Protein AF-A0A7J9Q6Y1-F1 (afdb_monomer)

Foldseek 3Di:
DDDDDDDDDPVVVVVVVVCPVDPPVVVVVVVVVVVVVVVVVVVVVCVVCVPPPDDPVNVVVVVVVVVVVVVVVVVVVVD

Radius of gyration: 23.07 Å; Cα contacts (8 Å, |Δi|>4): 2; chains: 1; bounding box: 45×42×48 Å

Structure (mmCIF, N/CA/C/O backbone):
data_AF-A0A7J9Q6Y1-F1
#
_entry.id   AF-A0A7J9Q6Y1-F1
#
loop_
_atom_site.group_PDB
_atom_site.id
_atom_site.type_symbol
_atom_site.label_atom_id
_atom_site.label_alt_id
_atom_site.label_comp_id
_atom_site.label_asym_id
_atom_site.label_entity_id
_atom_site.label_seq_id
_atom_site.pdbx_PDB_ins_code
_atom_site.Cartn_x
_atom_site.Cartn_y
_atom_site.Cartn_z
_atom_site.occupancy
_atom_site.B_iso_or_equiv
_atom_site.auth_seq_id
_atom_site.auth_comp_id
_atom_site.auth_asym_id
_atom_site.auth_atom_id
_atom_site.pdbx_PDB_model_num
ATOM 1 N N . MET A 1 1 ? 2.601 5.629 23.911 1.00 71.12 1 MET A N 1
ATOM 2 C CA . MET A 1 1 ? 2.552 5.429 22.445 1.00 71.12 1 MET A CA 1
ATOM 3 C C . MET A 1 1 ? 1.852 6.621 21.813 1.00 71.12 1 MET A C 1
ATOM 5 O O . MET A 1 1 ? 0.899 7.100 22.421 1.00 71.12 1 MET A O 1
ATOM 9 N N . PRO A 1 2 ? 2.310 7.116 20.654 1.00 88.12 2 PRO A N 1
ATOM 10 C CA . PRO A 1 2 ? 1.565 8.114 19.891 1.00 88.12 2 PRO A CA 1
ATOM 11 C C . PRO A 1 2 ? 0.192 7.557 19.491 1.00 88.12 2 PRO A C 1
ATOM 13 O O . PRO A 1 2 ? 0.059 6.357 19.247 1.00 88.12 2 PRO A O 1
ATOM 16 N N . ASN A 1 3 ? -0.824 8.418 19.458 1.00 93.00 3 ASN A N 1
ATOM 17 C CA . ASN A 1 3 ? -2.186 8.062 19.067 1.00 93.00 3 ASN A CA 1
ATOM 18 C C . ASN A 1 3 ? -2.638 8.900 17.865 1.00 93.00 3 ASN A C 1
ATOM 20 O O . ASN A 1 3 ? -2.090 9.970 17.602 1.00 93.00 3 ASN A O 1
ATOM 24 N N . ILE A 1 4 ? -3.618 8.374 17.131 1.00 93.25 4 ILE A N 1
ATOM 25 C CA . ILE A 1 4 ? -4.326 9.097 16.077 1.00 93.25 4 ILE A CA 1
ATOM 26 C C . ILE A 1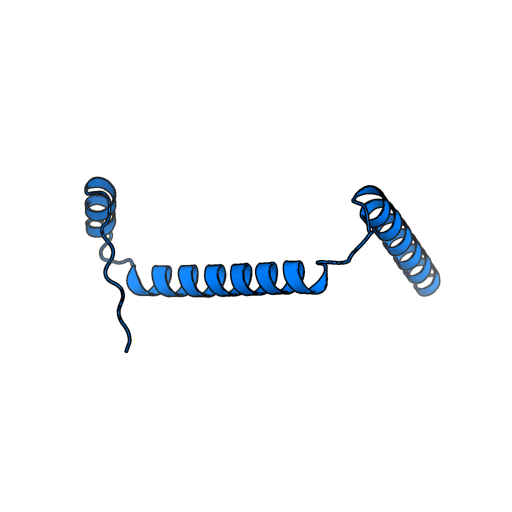 4 ? -5.825 9.005 16.363 1.00 93.25 4 ILE A C 1
ATOM 28 O O . ILE A 1 4 ? -6.319 7.937 16.727 1.00 93.25 4 ILE A O 1
ATOM 32 N N . THR A 1 5 ? -6.541 10.111 16.178 1.00 94.50 5 THR A N 1
ATOM 33 C CA . THR A 1 5 ? -8.006 10.164 16.267 1.00 94.50 5 THR A CA 1
ATOM 34 C C . THR A 1 5 ? -8.548 10.487 14.884 1.00 94.50 5 THR A C 1
ATOM 36 O O . THR A 1 5 ? -8.113 11.455 14.262 1.00 94.50 5 THR A O 1
ATOM 39 N N . LEU A 1 6 ? -9.476 9.667 14.392 1.00 92.75 6 LEU A N 1
ATOM 40 C CA . LEU A 1 6 ? -10.036 9.789 13.049 1.00 92.75 6 LEU A CA 1
ATOM 41 C C . LEU A 1 6 ? -11.549 9.971 13.124 1.00 92.75 6 LEU A C 1
ATOM 43 O O . LEU A 1 6 ? -12.244 9.204 13.791 1.00 92.75 6 LEU A O 1
ATOM 47 N N . SER A 1 7 ? -12.053 10.957 12.390 1.00 96.00 7 SER A N 1
ATOM 48 C CA . SER A 1 7 ? -13.483 11.085 12.123 1.00 96.00 7 SER A CA 1
ATOM 49 C C . SER A 1 7 ? -13.868 10.120 11.008 1.00 96.00 7 SER A C 1
ATOM 51 O O . SER A 1 7 ? -13.270 10.143 9.933 1.00 96.00 7 SER A O 1
ATOM 53 N N . LEU A 1 8 ? -14.872 9.282 11.261 1.00 95.88 8 LEU A N 1
ATOM 54 C CA . LEU A 1 8 ? -15.390 8.317 10.293 1.00 95.88 8 LEU A CA 1
ATOM 55 C C . LEU A 1 8 ? -16.822 8.685 9.886 1.00 95.88 8 LEU A C 1
ATOM 57 O O . LEU A 1 8 ? -17.572 9.208 10.718 1.00 95.88 8 LEU A O 1
ATOM 61 N N . PRO A 1 9 ? -17.238 8.375 8.646 1.00 98.06 9 PRO A N 1
ATOM 62 C CA . PRO A 1 9 ? -18.645 8.385 8.271 1.00 98.06 9 PRO A CA 1
ATOM 63 C C . PRO A 1 9 ? -19.486 7.538 9.238 1.00 98.06 9 PRO A C 1
ATOM 65 O O . PRO A 1 9 ? -19.054 6.479 9.708 1.00 98.06 9 PRO A O 1
ATOM 68 N N . LYS A 1 10 ? -20.688 8.023 9.567 1.00 97.50 10 LYS A N 1
ATOM 69 C CA . LYS A 1 10 ? -21.545 7.418 10.600 1.00 97.50 10 LYS A CA 1
ATOM 70 C C . LYS A 1 10 ? -21.943 5.981 10.253 1.00 97.50 10 LYS A C 1
ATOM 72 O O . LYS A 1 10 ? -21.967 5.114 11.124 1.00 97.50 10 LYS A O 1
ATOM 77 N N . ASP A 1 11 ? -22.248 5.741 8.987 1.00 98.00 11 ASP A N 1
ATOM 78 C CA . ASP A 1 11 ? -22.577 4.437 8.421 1.00 98.00 11 ASP A CA 1
ATOM 79 C C . ASP A 1 11 ? -21.402 3.456 8.533 1.00 98.00 11 ASP A C 1
ATOM 81 O O . ASP A 1 11 ? -21.589 2.328 8.992 1.00 98.00 11 ASP A O 1
ATOM 85 N N . LEU A 1 12 ? -20.179 3.903 8.223 1.00 97.25 12 LEU A N 1
ATOM 86 C CA . LEU A 1 12 ? -18.977 3.083 8.362 1.00 97.25 12 LEU A CA 1
ATOM 87 C C . LEU A 1 12 ? -18.756 2.669 9.819 1.00 97.25 12 LEU A C 1
ATOM 89 O O . LEU A 1 12 ? -18.603 1.481 10.097 1.00 97.25 12 LEU A O 1
ATOM 93 N N . LYS A 1 13 ? -18.807 3.623 10.760 1.00 96.19 13 LYS A N 1
ATOM 94 C CA . LYS A 1 13 ? -18.650 3.322 12.191 1.00 96.19 13 LYS A CA 1
ATOM 95 C C . LYS A 1 13 ? -19.718 2.342 12.678 1.00 96.19 13 LYS A C 1
ATOM 97 O O . LYS A 1 13 ? -19.392 1.398 13.389 1.00 96.19 13 LYS A O 1
ATOM 102 N N . SER A 1 14 ? -20.969 2.524 12.248 1.00 97.44 14 SER A N 1
ATOM 103 C CA . SER A 1 14 ? -22.065 1.621 12.606 1.00 97.44 14 SER A CA 1
ATOM 104 C C . SER A 1 14 ? -21.846 0.197 12.095 1.00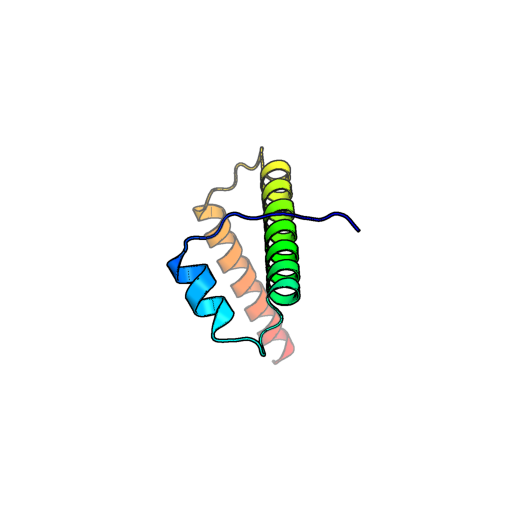 97.44 14 SER A C 1
ATOM 106 O O . SER A 1 14 ? -22.181 -0.752 12.798 1.00 97.44 14 SER A O 1
ATOM 108 N N . ASN A 1 15 ? -21.280 0.025 10.899 1.00 97.81 15 ASN A N 1
ATOM 109 C CA . ASN A 1 15 ? -20.951 -1.301 10.381 1.00 97.81 15 ASN A CA 1
ATOM 110 C C . ASN A 1 15 ? -19.755 -1.926 11.107 1.00 97.81 15 ASN A C 1
ATOM 112 O O . ASN A 1 15 ? -19.793 -3.116 11.402 1.00 97.81 15 ASN A O 1
ATOM 116 N N . MET A 1 16 ? -18.738 -1.135 11.456 1.00 96.88 16 MET A N 1
ATOM 117 C CA . MET A 1 16 ? -17.605 -1.606 12.262 1.00 96.88 16 MET A CA 1
ATOM 118 C C . MET A 1 16 ? -18.046 -2.083 13.653 1.00 96.88 16 MET A C 1
ATOM 120 O O . MET A 1 16 ? -17.550 -3.097 14.132 1.00 96.88 16 MET A O 1
ATOM 124 N N . ASP A 1 17 ? -19.007 -1.394 14.275 1.00 96.38 17 ASP A N 1
ATOM 125 C CA . ASP A 1 17 ? -19.526 -1.737 15.609 1.00 96.38 17 ASP A CA 1
ATOM 126 C C . ASP A 1 17 ? -20.334 -3.037 15.643 1.00 96.38 17 ASP A C 1
ATOM 128 O O . ASP A 1 17 ? -20.464 -3.654 16.698 1.00 96.38 17 ASP A O 1
ATOM 132 N N . LYS A 1 18 ? -20.852 -3.481 14.493 1.00 98.19 18 LYS A N 1
ATOM 133 C CA . LYS A 1 18 ? -21.532 -4.778 14.353 1.00 98.19 18 LYS A CA 1
ATOM 134 C C . LYS A 1 18 ? -20.560 -5.958 14.259 1.00 98.19 18 LYS A C 1
ATOM 136 O O . LYS A 1 18 ? -21.021 -7.092 14.277 1.00 98.19 18 LYS A O 1
ATOM 141 N N . LEU A 1 19 ? -19.257 -5.692 14.147 1.00 97.69 19 LEU A N 1
ATOM 142 C CA . LEU A 1 19 ? -18.190 -6.684 13.989 1.00 97.69 19 LEU A CA 1
ATOM 143 C C . LEU A 1 19 ? -17.184 -6.574 15.156 1.00 97.69 19 LEU A C 1
ATOM 145 O O . LEU A 1 19 ? -16.031 -6.176 14.946 1.00 97.69 19 LEU A O 1
ATOM 149 N N . PRO A 1 20 ? -17.610 -6.840 16.407 1.00 95.00 20 PRO A N 1
ATOM 150 C CA . PRO A 1 20 ? -16.776 -6.666 17.600 1.00 95.00 20 PRO A CA 1
ATOM 151 C C . PRO A 1 20 ? -15.577 -7.624 17.670 1.00 95.00 20 PRO A C 1
ATOM 153 O O . PRO A 1 20 ? -14.622 -7.362 18.397 1.00 95.00 20 PRO A O 1
ATOM 156 N N . GLU A 1 21 ? -15.605 -8.724 16.923 1.00 97.25 21 GLU A N 1
ATOM 157 C CA . GLU A 1 21 ? -14.511 -9.686 16.804 1.00 97.25 21 GLU A CA 1
ATOM 158 C C . GLU A 1 21 ? -13.301 -9.130 16.038 1.00 97.25 21 GLU A C 1
ATOM 160 O O . GLU A 1 21 ? -12.204 -9.687 16.115 1.00 97.25 21 GLU A O 1
ATOM 165 N N . VAL A 1 22 ? -13.476 -8.027 15.304 1.00 97.25 22 VAL A N 1
ATOM 166 C CA . VAL A 1 22 ? -12.431 -7.445 14.462 1.00 97.25 22 VAL A CA 1
ATOM 167 C C . VAL A 1 22 ? -11.586 -6.445 15.251 1.00 97.25 22 VAL A C 1
ATOM 169 O O . VAL A 1 22 ? -12.065 -5.422 15.742 1.00 97.25 22 VAL A O 1
ATOM 172 N N . ASN A 1 23 ? -10.270 -6.676 15.292 1.00 96.62 23 ASN A N 1
ATOM 173 C CA . ASN A 1 23 ? -9.320 -5.717 15.855 1.00 96.62 23 ASN A CA 1
ATOM 174 C C . ASN A 1 23 ? -8.990 -4.604 14.847 1.00 96.62 23 ASN A C 1
ATOM 176 O O . ASN A 1 23 ? -7.933 -4.589 14.212 1.00 96.62 23 ASN A O 1
ATOM 180 N N . TRP A 1 24 ? -9.898 -3.636 14.727 1.00 95.44 24 TRP A N 1
ATOM 181 C CA . TRP A 1 24 ? -9.765 -2.503 13.806 1.00 95.44 24 TRP A CA 1
ATOM 182 C C . TRP A 1 24 ? -8.481 -1.697 14.006 1.00 95.44 24 TRP A C 1
ATOM 184 O O . TRP A 1 24 ? -7.920 -1.178 13.040 1.00 95.44 24 TRP A O 1
ATOM 194 N N . SER A 1 25 ? -7.989 -1.609 15.244 1.00 93.75 25 SER A N 1
ATOM 195 C CA . SER A 1 25 ? -6.745 -0.898 15.543 1.00 93.75 25 SER A CA 1
ATOM 196 C C . SER A 1 25 ? -5.533 -1.576 14.905 1.00 93.75 25 SER A C 1
ATOM 198 O O . SER A 1 25 ? -4.651 -0.880 14.408 1.00 93.75 25 SER A O 1
ATOM 200 N N . GLU A 1 26 ? -5.483 -2.910 14.903 1.00 95.94 26 GLU A N 1
ATOM 201 C CA . GLU A 1 26 ? -4.374 -3.656 14.299 1.00 95.94 26 GLU A CA 1
ATOM 202 C C . GLU A 1 26 ? -4.393 -3.553 12.778 1.00 95.94 26 GLU A C 1
ATOM 204 O O . GLU A 1 26 ? -3.413 -3.110 12.186 1.00 95.94 26 GLU A O 1
ATOM 209 N N . ILE A 1 27 ? -5.550 -3.806 12.163 1.00 96.12 27 ILE A N 1
ATOM 210 C CA . ILE A 1 27 ? -5.731 -3.684 10.709 1.00 96.12 27 ILE A CA 1
ATOM 211 C C . ILE A 1 27 ? -5.346 -2.278 10.234 1.00 96.12 27 ILE A C 1
ATOM 213 O O . ILE A 1 27 ? -4.668 -2.105 9.222 1.00 96.12 27 ILE A O 1
ATOM 217 N N . THR A 1 28 ? -5.742 -1.250 10.992 1.00 95.75 28 THR A N 1
ATOM 218 C CA . THR A 1 28 ? -5.395 0.138 10.667 1.00 95.75 28 THR A CA 1
ATOM 219 C C . THR A 1 28 ? -3.889 0.380 10.773 1.00 95.75 28 THR A C 1
ATOM 221 O O . THR A 1 28 ? -3.320 1.049 9.910 1.00 95.75 28 THR A O 1
ATOM 224 N N . ARG A 1 29 ? -3.213 -0.165 11.795 1.00 95.81 29 ARG A N 1
ATOM 225 C CA . ARG A 1 29 ? -1.753 -0.048 11.940 1.00 95.81 29 ARG A CA 1
ATOM 226 C C . ARG A 1 29 ? -1.010 -0.722 10.792 1.00 95.81 29 ARG A C 1
ATOM 228 O O . ARG A 1 29 ? -0.102 -0.104 10.234 1.00 95.81 29 ARG A O 1
ATOM 235 N N . GLU A 1 30 ? -1.398 -1.939 10.425 1.00 97.19 30 GLU A N 1
ATOM 236 C CA . GLU A 1 30 ? -0.801 -2.676 9.307 1.00 97.19 30 GLU A CA 1
ATOM 237 C C . GLU A 1 30 ? -0.974 -1.907 7.997 1.00 97.19 30 GLU A C 1
ATOM 239 O O . GLU A 1 30 ? 0.012 -1.589 7.325 1.00 97.19 30 GLU A O 1
ATOM 244 N N . PHE A 1 31 ? -2.206 -1.482 7.702 1.00 97.38 31 PHE A N 1
ATOM 245 C CA . PHE A 1 31 ? -2.513 -0.689 6.517 1.00 97.38 31 PHE A CA 1
ATOM 246 C C . PHE A 1 31 ? -1.670 0.588 6.448 1.00 97.38 31 PHE A C 1
ATOM 248 O O . PHE A 1 31 ? -1.033 0.863 5.429 1.00 97.38 31 PHE A O 1
ATOM 255 N N . LEU A 1 32 ? -1.630 1.377 7.527 1.00 96.88 32 LEU A N 1
ATOM 256 C CA . LEU A 1 32 ? -0.863 2.6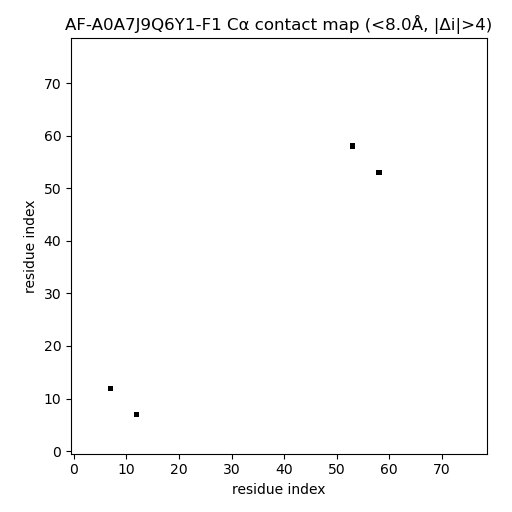23 7.555 1.00 96.88 32 LEU A CA 1
ATOM 257 C C . LEU A 1 32 ? 0.639 2.363 7.392 1.00 96.88 32 LEU A C 1
ATOM 259 O O . LEU A 1 32 ? 1.293 3.073 6.629 1.00 96.88 32 LEU A O 1
ATOM 263 N N . SER A 1 33 ? 1.180 1.336 8.050 1.00 97.25 33 SER A N 1
ATOM 264 C CA . SER A 1 33 ? 2.591 0.945 7.940 1.00 97.25 33 SER A CA 1
ATOM 265 C C . SER A 1 33 ? 2.973 0.626 6.494 1.00 97.25 33 SER A C 1
ATOM 267 O O . SER A 1 33 ? 3.945 1.173 5.965 1.00 97.25 33 SER A O 1
ATOM 269 N N . GLU A 1 34 ? 2.179 -0.197 5.810 1.00 98.06 34 GLU A N 1
ATOM 270 C CA . GLU A 1 34 ? 2.420 -0.558 4.413 1.00 98.06 34 GLU A CA 1
ATOM 271 C C . GLU A 1 34 ? 2.279 0.634 3.467 1.00 98.06 34 GLU A C 1
ATOM 273 O O . GLU A 1 34 ? 3.131 0.853 2.597 1.00 98.06 34 GLU A O 1
ATOM 278 N N . LYS A 1 35 ? 1.231 1.447 3.648 1.00 97.94 35 LYS A N 1
ATOM 279 C CA . LYS A 1 35 ? 1.003 2.636 2.820 1.00 97.94 35 LYS A CA 1
ATOM 280 C C . LYS A 1 35 ? 2.131 3.644 2.975 1.00 97.94 35 LYS A C 1
ATOM 282 O O . LYS A 1 35 ? 2.633 4.134 1.964 1.00 97.94 35 LYS A O 1
ATOM 287 N N . VAL A 1 36 ? 2.578 3.910 4.201 1.00 98.12 36 VAL A N 1
ATOM 288 C CA . VAL A 1 36 ? 3.697 4.823 4.459 1.00 98.12 36 VAL A CA 1
ATOM 289 C C . VAL A 1 36 ? 4.983 4.287 3.839 1.00 98.12 36 VAL A C 1
ATOM 291 O O . VAL A 1 36 ? 5.641 5.030 3.114 1.00 98.12 36 VAL A O 1
ATOM 294 N N . LYS A 1 37 ? 5.318 3.002 4.025 1.00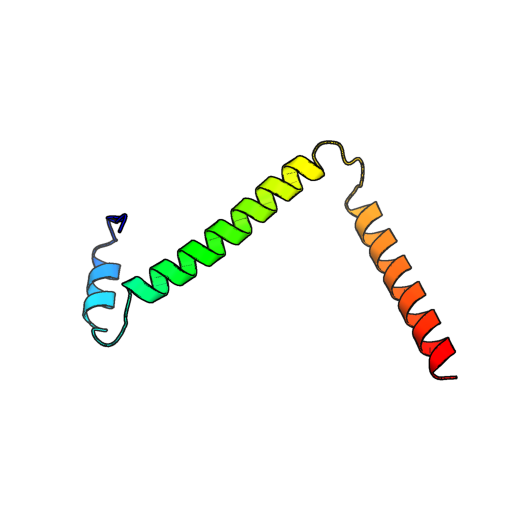 98.06 37 LYS A N 1
ATOM 295 C CA . LYS A 1 37 ? 6.503 2.386 3.396 1.00 98.06 37 LYS A CA 1
ATOM 296 C C . LYS A 1 37 ? 6.493 2.556 1.877 1.00 98.06 37 LYS A C 1
ATOM 298 O O . LYS A 1 37 ? 7.494 2.981 1.301 1.00 98.06 37 LYS A O 1
ATOM 303 N N . ARG A 1 38 ? 5.355 2.281 1.230 1.00 97.94 38 ARG A N 1
ATOM 304 C CA . ARG A 1 38 ? 5.198 2.446 -0.221 1.00 97.94 38 ARG A CA 1
ATOM 305 C C . ARG A 1 38 ? 5.378 3.900 -0.651 1.00 97.94 38 ARG A C 1
ATOM 307 O O . ARG A 1 38 ? 6.104 4.158 -1.603 1.00 97.94 38 ARG A O 1
ATOM 314 N N . LEU A 1 39 ? 4.740 4.844 0.036 1.00 98.25 39 LEU A N 1
ATOM 315 C CA . LEU A 1 39 ? 4.828 6.265 -0.309 1.00 98.25 39 LEU A CA 1
ATOM 316 C C . LEU A 1 39 ? 6.237 6.826 -0.099 1.00 98.25 39 LEU A C 1
ATOM 318 O O . LEU A 1 39 ? 6.708 7.605 -0.920 1.00 98.25 39 LEU A O 1
ATOM 322 N N . VAL A 1 40 ? 6.928 6.412 0.964 1.00 98.06 40 VAL A N 1
ATOM 323 C CA . VAL A 1 40 ? 8.329 6.785 1.205 1.00 98.06 40 VAL A CA 1
ATOM 324 C C . VAL A 1 40 ? 9.231 6.241 0.098 1.00 98.06 40 VAL A C 1
ATOM 326 O O . VAL A 1 40 ? 10.084 6.974 -0.396 1.00 98.06 40 VAL A O 1
ATOM 329 N N . LEU A 1 41 ? 9.023 4.991 -0.331 1.00 97.88 41 LEU A N 1
ATOM 330 C CA . LEU A 1 41 ? 9.760 4.417 -1.455 1.00 97.88 41 LEU A CA 1
ATOM 331 C C . LEU A 1 41 ? 9.513 5.203 -2.746 1.00 97.88 41 LEU A C 1
ATOM 333 O O . LEU A 1 41 ? 10.477 5.569 -3.405 1.00 97.88 41 LEU A O 1
ATOM 337 N N . LEU A 1 42 ? 8.254 5.493 -3.083 1.00 97.00 42 LEU A N 1
ATOM 338 C CA . LEU A 1 42 ? 7.914 6.263 -4.284 1.00 97.00 42 LEU A CA 1
ATOM 339 C C . LEU A 1 42 ? 8.572 7.646 -4.264 1.00 97.00 42 LEU A C 1
ATOM 341 O O . LEU A 1 42 ? 9.300 7.971 -5.190 1.00 97.00 42 LEU A O 1
ATOM 345 N N . LYS A 1 43 ? 8.460 8.386 -3.154 1.00 96.81 43 LYS A N 1
ATOM 346 C CA . LYS A 1 43 ? 9.141 9.683 -2.995 1.00 96.81 43 LYS A CA 1
ATOM 347 C C . LYS A 1 43 ? 10.658 9.583 -3.157 1.00 96.81 43 LYS A C 1
ATOM 349 O O . LYS A 1 43 ? 11.291 10.494 -3.685 1.00 96.81 43 LYS A O 1
ATOM 354 N N . LYS A 1 44 ? 11.262 8.492 -2.677 1.00 97.25 44 LYS A N 1
ATOM 355 C CA . LYS A 1 44 ? 12.694 8.241 -2.856 1.00 97.25 44 LYS A CA 1
ATOM 356 C C . LYS A 1 44 ? 13.027 7.988 -4.327 1.00 97.25 44 LYS A C 1
ATOM 358 O O . LYS A 1 44 ? 14.028 8.515 -4.797 1.00 97.25 44 LYS A O 1
ATOM 363 N N . LEU A 1 45 ? 12.212 7.205 -5.032 1.00 95.69 45 LEU A N 1
ATOM 364 C CA . LEU A 1 45 ? 12.389 6.934 -6.458 1.00 95.69 45 LEU A CA 1
ATOM 365 C C . LEU A 1 45 ? 12.231 8.205 -7.294 1.00 95.69 45 LEU A C 1
ATOM 367 O O . LEU A 1 45 ? 13.094 8.455 -8.126 1.00 95.69 45 LEU A O 1
ATOM 371 N N . ASP A 1 46 ? 11.220 9.030 -7.012 1.00 93.38 46 ASP A N 1
ATOM 372 C CA . ASP A 1 46 ? 11.010 10.315 -7.690 1.00 93.38 46 ASP A CA 1
ATOM 373 C C . ASP A 1 46 ? 12.266 11.185 -7.597 1.00 93.38 46 ASP A C 1
ATOM 375 O O . ASP A 1 46 ? 12.758 11.680 -8.604 1.00 93.38 46 ASP A O 1
ATOM 379 N N . LYS A 1 47 ? 12.854 11.287 -6.398 1.00 95.50 47 LYS A N 1
ATOM 380 C CA . LYS A 1 47 ? 14.102 12.028 -6.187 1.00 95.50 47 LYS A CA 1
ATOM 381 C C . LYS A 1 47 ? 15.314 11.378 -6.858 1.00 95.50 47 LYS A C 1
ATOM 383 O O . LYS A 1 47 ? 16.162 12.067 -7.407 1.00 95.50 47 LYS A O 1
ATOM 388 N N . MET A 1 48 ? 15.434 10.053 -6.809 1.00 95.38 48 MET A N 1
ATOM 389 C CA . MET A 1 48 ? 16.550 9.342 -7.450 1.00 95.38 48 MET A CA 1
ATOM 390 C C . MET A 1 48 ? 16.525 9.459 -8.977 1.00 95.38 48 MET A C 1
ATOM 392 O O . MET A 1 48 ? 17.576 9.389 -9.608 1.00 95.38 48 MET A O 1
ATOM 396 N N . LEU A 1 49 ? 15.336 9.599 -9.559 1.00 93.25 49 LEU A N 1
ATOM 397 C CA . LEU A 1 49 ? 15.109 9.618 -11.000 1.00 93.25 49 LEU A CA 1
ATOM 398 C C . LEU A 1 49 ? 14.775 11.020 -11.523 1.00 93.25 49 LEU A C 1
ATOM 400 O O . LEU A 1 49 ? 14.420 11.149 -12.690 1.00 93.25 49 LEU A O 1
ATOM 404 N N . GLU A 1 50 ? 14.918 12.064 -10.701 1.00 93.88 50 GLU A N 1
ATOM 405 C CA . GLU A 1 50 ? 14.492 13.433 -11.031 1.00 93.88 50 GLU A CA 1
ATOM 406 C C . GLU A 1 50 ? 15.185 14.009 -12.278 1.00 93.88 50 GLU A C 1
ATOM 408 O O . GLU A 1 50 ? 14.605 14.833 -12.976 1.00 93.88 50 GLU A O 1
ATOM 413 N N . ASN A 1 51 ? 16.389 13.521 -12.598 1.00 95.50 51 ASN A N 1
ATOM 414 C CA . ASN A 1 51 ? 17.163 13.899 -13.787 1.00 95.50 51 ASN A CA 1
ATOM 415 C C . ASN A 1 51 ? 17.241 12.771 -14.834 1.00 95.50 51 ASN A C 1
ATOM 417 O O . ASN A 1 51 ? 18.132 12.765 -15.680 1.00 95.50 51 ASN A O 1
ATOM 421 N N . SER A 1 52 ? 16.382 11.753 -14.739 1.00 93.12 52 SER A N 1
ATOM 422 C CA . SER A 1 52 ? 16.377 10.653 -15.702 1.00 93.12 52 SER A CA 1
ATOM 423 C C . SER A 1 52 ? 15.787 11.107 -17.037 1.00 93.12 52 SER A C 1
ATOM 425 O O . SER A 1 52 ? 14.678 11.626 -17.088 1.00 93.12 52 SER A O 1
ATOM 427 N N . GLU A 1 53 ? 16.506 10.850 -18.127 1.00 94.75 53 GLU A N 1
ATOM 428 C CA . GLU A 1 53 ? 16.037 11.104 -19.499 1.00 94.75 53 GLU A CA 1
ATOM 429 C C . GLU A 1 53 ? 15.358 9.876 -20.132 1.00 94.75 53 GLU A C 1
ATOM 431 O O . GLU A 1 53 ? 14.974 9.899 -21.301 1.00 94.75 53 GLU A O 1
ATOM 436 N N . LEU A 1 54 ? 15.224 8.775 -19.382 1.00 92.56 54 LEU A N 1
ATOM 437 C CA . LEU A 1 54 ? 14.648 7.539 -19.903 1.00 92.56 54 LEU A CA 1
ATOM 438 C C . LEU A 1 54 ? 13.161 7.719 -20.191 1.00 92.56 54 LEU A C 1
ATOM 440 O O . LEU A 1 54 ? 12.359 8.003 -19.300 1.00 92.56 54 LEU A O 1
ATOM 444 N N . THR A 1 5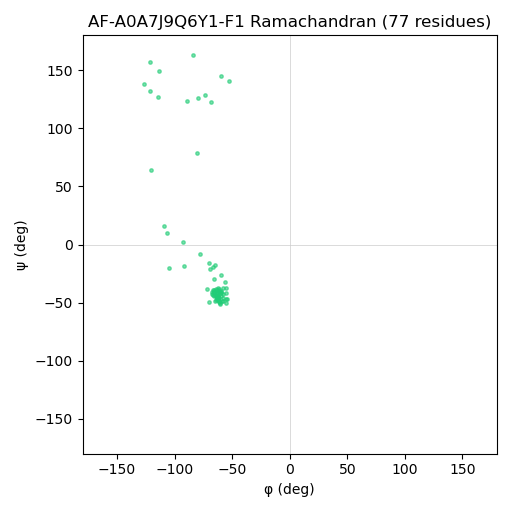5 ? 12.779 7.469 -21.439 1.00 92.94 55 THR A N 1
ATOM 445 C CA . THR A 1 55 ? 11.372 7.450 -21.822 1.00 92.94 55 THR A CA 1
ATOM 446 C C . THR A 1 55 ? 10.744 6.093 -21.520 1.00 92.94 55 THR A C 1
ATOM 448 O O . THR A 1 55 ? 11.418 5.068 -21.393 1.00 92.94 55 THR A O 1
ATOM 451 N N . GLU 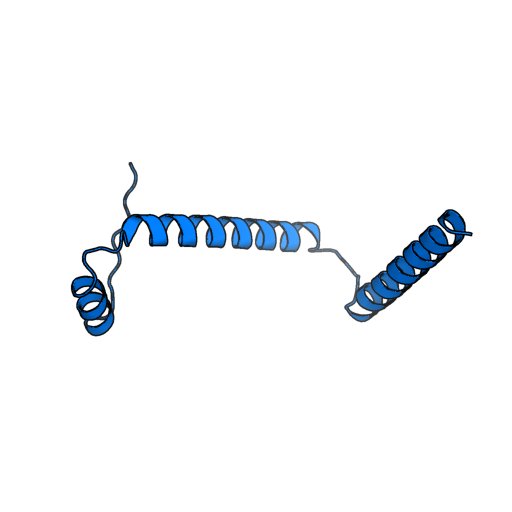A 1 56 ? 9.414 6.043 -21.486 1.00 91.94 56 GLU A N 1
ATOM 452 C CA . GLU A 1 56 ? 8.685 4.777 -21.372 1.00 91.94 56 GLU A CA 1
ATOM 453 C C . GLU A 1 56 ? 9.078 3.782 -22.481 1.00 91.94 56 GLU A C 1
ATOM 455 O O . GLU A 1 56 ? 9.235 2.584 -22.231 1.00 91.94 56 GLU A O 1
ATOM 460 N N . LYS A 1 57 ? 9.310 4.280 -23.703 1.00 95.94 57 LYS A N 1
ATOM 461 C CA . LYS A 1 57 ? 9.742 3.454 -24.838 1.00 95.94 57 LYS A CA 1
ATOM 462 C C . LYS A 1 57 ? 11.112 2.828 -24.586 1.00 95.94 57 LYS A C 1
ATOM 464 O O . LYS A 1 57 ? 11.294 1.648 -24.896 1.00 95.94 57 LYS A O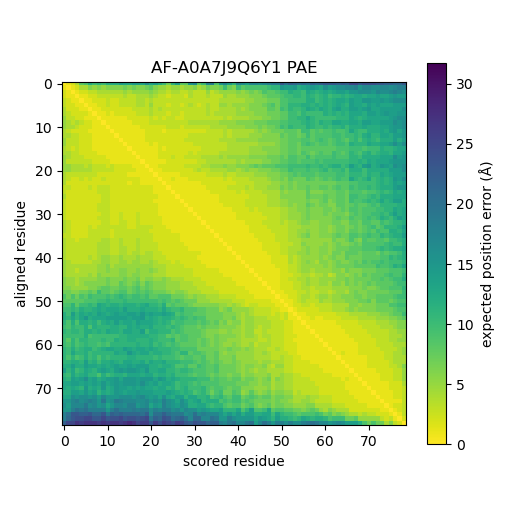 1
ATOM 469 N N . ASP A 1 58 ? 12.040 3.582 -23.997 1.00 95.69 58 ASP A N 1
ATOM 470 C CA . ASP A 1 58 ? 13.366 3.080 -23.631 1.00 95.69 58 ASP A CA 1
ATOM 471 C C . ASP A 1 58 ? 13.260 1.985 -22.578 1.00 95.69 58 ASP A C 1
ATOM 473 O O . ASP A 1 58 ? 13.795 0.891 -22.769 1.00 95.69 58 ASP A O 1
ATOM 477 N N . CYS A 1 59 ? 12.478 2.226 -21.526 1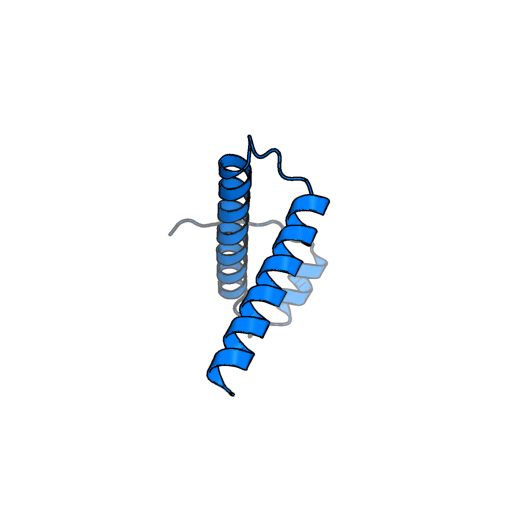.00 94.31 59 CYS A N 1
ATOM 478 C CA . CYS A 1 59 ? 12.235 1.254 -20.465 1.00 94.31 59 CYS A CA 1
ATOM 479 C C . CYS A 1 59 ? 11.629 -0.053 -21.005 1.00 94.31 59 CYS A C 1
ATOM 481 O O . CYS A 1 59 ? 12.105 -1.143 -20.675 1.00 94.31 59 CYS A O 1
ATOM 483 N N . ILE A 1 60 ? 10.621 0.024 -21.883 1.00 97.06 60 ILE A N 1
ATOM 484 C CA . ILE A 1 60 ? 9.998 -1.160 -22.502 1.00 97.06 60 ILE A CA 1
ATOM 485 C C . ILE A 1 60 ? 11.000 -1.912 -23.385 1.00 97.06 60 ILE A C 1
ATOM 487 O O . ILE A 1 60 ? 11.066 -3.145 -23.330 1.00 97.06 60 ILE A O 1
ATOM 491 N N . ARG A 1 61 ? 11.785 -1.196 -24.201 1.00 97.69 61 ARG A N 1
ATOM 492 C CA . ARG A 1 61 ? 12.808 -1.800 -25.065 1.00 97.69 61 ARG A CA 1
ATOM 493 C C . ARG A 1 61 ? 13.855 -2.537 -24.232 1.00 97.69 61 ARG A C 1
ATOM 495 O O . ARG A 1 61 ? 14.079 -3.725 -24.465 1.00 97.69 61 ARG A O 1
ATOM 502 N N . MET A 1 62 ? 14.416 -1.875 -23.221 1.00 96.69 62 MET A N 1
ATOM 503 C CA . MET A 1 62 ? 15.404 -2.460 -22.311 1.00 96.69 62 MET A CA 1
ATOM 504 C C . MET A 1 62 ? 14.843 -3.683 -21.576 1.00 96.69 62 MET A C 1
ATOM 506 O O . MET A 1 62 ? 15.522 -4.703 -21.461 1.00 96.69 62 MET A O 1
ATOM 510 N N . GLY A 1 63 ? 13.579 -3.637 -21.143 1.00 96.50 63 GLY A N 1
ATOM 511 C CA . GLY A 1 63 ? 12.911 -4.778 -20.516 1.00 96.50 63 GLY A CA 1
ATOM 512 C C . GLY A 1 63 ? 12.816 -6.003 -21.435 1.00 96.50 63 GLY A C 1
ATOM 513 O O . GLY A 1 63 ? 13.062 -7.132 -21.001 1.00 96.50 63 GLY A O 1
ATOM 514 N N . ARG A 1 64 ? 12.514 -5.802 -22.725 1.00 97.19 64 ARG A N 1
ATOM 515 C CA . ARG A 1 64 ? 12.486 -6.884 -23.728 1.00 97.19 64 ARG A CA 1
ATOM 516 C C . ARG A 1 64 ? 13.875 -7.467 -23.975 1.00 97.19 64 ARG A C 1
ATOM 518 O O . ARG A 1 64 ? 14.019 -8.689 -24.019 1.00 97.19 64 ARG A O 1
ATOM 525 N N . GLU A 1 65 ? 14.886 -6.612 -24.099 1.00 97.38 65 GLU A N 1
ATOM 526 C CA . GLU A 1 65 ? 16.283 -7.021 -24.286 1.00 97.38 65 GLU A CA 1
ATOM 527 C C . GLU A 1 65 ? 16.789 -7.848 -23.095 1.00 97.38 65 GLU A C 1
ATOM 529 O O . GLU A 1 65 ? 17.341 -8.935 -23.285 1.00 97.38 65 GLU A O 1
ATOM 534 N N . ALA A 1 66 ? 16.518 -7.397 -21.866 1.00 97.00 66 ALA A N 1
ATOM 535 C CA . ALA A 1 66 ? 16.866 -8.123 -20.648 1.00 97.00 66 ALA A CA 1
ATOM 536 C C . ALA A 1 66 ? 16.199 -9.506 -20.599 1.00 97.00 66 ALA A C 1
ATOM 538 O O . ALA A 1 66 ? 16.863 -10.506 -20.316 1.00 97.00 66 ALA A O 1
ATOM 539 N N . LYS A 1 67 ? 14.904 -9.590 -20.939 1.00 96.25 67 LYS A N 1
ATOM 540 C CA . LYS A 1 67 ? 14.160 -10.858 -20.970 1.00 96.25 67 LYS A CA 1
ATOM 541 C C . LYS A 1 67 ? 14.742 -11.840 -21.985 1.00 96.25 67 LYS A C 1
ATOM 543 O O . LYS A 1 67 ? 14.935 -13.007 -21.649 1.00 96.25 67 LYS A O 1
ATOM 548 N N . LYS A 1 68 ? 15.056 -11.369 -23.196 1.00 96.62 68 LYS A N 1
ATOM 549 C CA . LYS A 1 68 ? 15.687 -12.186 -24.240 1.00 96.62 68 LYS A CA 1
ATOM 550 C C . LYS A 1 68 ? 17.055 -12.699 -23.787 1.00 96.62 68 LYS A C 1
ATOM 552 O O . LYS A 1 68 ? 17.301 -13.896 -23.836 1.00 96.62 68 LYS A O 1
ATOM 557 N N . SER A 1 69 ? 17.901 -11.816 -23.256 1.00 96.31 69 SER A N 1
ATOM 558 C CA . SER A 1 69 ? 19.228 -12.185 -22.748 1.00 96.31 69 SER A CA 1
ATOM 559 C C . SER A 1 69 ? 19.157 -13.244 -21.642 1.00 96.31 69 SER A C 1
ATOM 561 O O . SER A 1 69 ? 19.918 -14.212 -21.648 1.00 96.31 69 SER A O 1
ATOM 563 N N . MET A 1 70 ? 18.209 -13.107 -20.709 1.00 95.69 70 MET A N 1
ATOM 564 C CA . MET A 1 70 ? 17.990 -14.098 -19.653 1.00 95.69 70 MET A CA 1
ATOM 565 C C . MET A 1 70 ? 17.500 -15.443 -20.192 1.00 95.69 70 MET A C 1
ATOM 567 O O . MET A 1 70 ? 17.979 -16.482 -19.742 1.00 95.69 70 MET A O 1
ATOM 571 N N . HIS A 1 71 ? 16.590 -15.431 -21.165 1.00 95.62 71 HIS A N 1
ATOM 572 C CA . HIS A 1 71 ? 16.115 -16.640 -21.832 1.00 95.62 71 HIS A CA 1
ATOM 573 C C . HIS A 1 71 ? 17.249 -17.371 -22.566 1.00 95.62 71 HIS A C 1
ATOM 575 O O . HIS A 1 71 ? 17.433 -18.571 -22.377 1.00 95.62 71 HIS A O 1
ATOM 581 N N . ASP A 1 72 ? 18.075 -16.647 -23.319 1.00 95.06 72 ASP A N 1
ATOM 582 C CA . ASP A 1 72 ? 19.201 -17.229 -24.055 1.00 95.06 72 ASP A CA 1
ATOM 583 C C . ASP A 1 72 ? 20.246 -17.830 -23.101 1.00 95.06 72 ASP A C 1
ATOM 585 O O . ASP A 1 72 ? 20.788 -18.907 -23.354 1.00 95.06 72 ASP A O 1
ATOM 589 N N . LYS A 1 73 ? 20.503 -17.173 -21.959 1.00 94.81 73 LYS A N 1
ATOM 590 C CA . LYS A 1 73 ? 21.349 -17.724 -20.886 1.00 94.81 73 LYS A CA 1
ATOM 591 C C . LYS A 1 73 ? 20.760 -18.991 -20.273 1.00 94.81 73 LYS A C 1
ATOM 593 O O . LYS A 1 73 ? 21.521 -19.895 -19.944 1.00 94.81 73 LYS A O 1
ATOM 598 N N . PHE A 1 74 ? 19.443 -19.045 -20.081 1.00 95.12 74 PHE A N 1
ATOM 599 C CA . PHE A 1 74 ? 18.772 -20.228 -19.551 1.00 95.12 74 PHE A CA 1
ATOM 600 C C . PHE A 1 74 ? 18.890 -21.406 -20.522 1.00 95.12 74 PHE A C 1
ATOM 602 O O . PHE A 1 74 ? 19.342 -22.470 -20.115 1.00 95.12 74 PHE A O 1
ATOM 609 N N . LEU A 1 75 ? 18.601 -21.202 -21.810 1.00 93.81 75 LEU A N 1
ATOM 610 C CA . LEU A 1 75 ? 18.730 -22.254 -22.821 1.00 93.81 75 LEU A CA 1
ATOM 611 C C . LEU A 1 75 ? 20.158 -22.798 -22.922 1.00 93.81 75 LEU A C 1
ATOM 613 O O . LEU A 1 75 ? 20.340 -24.007 -22.965 1.00 93.81 75 LEU A O 1
ATOM 617 N N . LYS A 1 76 ? 21.177 -21.932 -22.861 1.00 91.00 76 LYS A N 1
ATOM 618 C CA . LYS A 1 76 ? 22.591 -22.351 -22.841 1.00 91.00 76 LYS A CA 1
ATOM 619 C C . LYS A 1 76 ? 23.008 -23.151 -21.603 1.00 91.00 76 LYS A C 1
ATOM 621 O O . LYS A 1 76 ? 24.078 -23.738 -21.619 1.00 91.00 76 LYS A O 1
ATOM 626 N N . LYS A 1 77 ? 22.237 -23.103 -20.513 1.00 86.44 77 LYS A N 1
ATOM 627 C CA . LYS A 1 77 ? 22.488 -23.905 -19.304 1.00 86.44 77 LYS A CA 1
ATOM 628 C C . LYS A 1 77 ? 21.757 -25.247 -19.315 1.00 86.44 77 LYS A C 1
ATOM 630 O O . LYS A 1 77 ? 22.079 -26.094 -18.490 1.00 86.44 77 LYS A O 1
ATOM 635 N N . VAL A 1 78 ? 20.730 -25.381 -20.152 1.00 84.75 78 VAL A N 1
ATOM 636 C CA . VAL A 1 78 ? 19.859 -26.565 -20.219 1.00 84.75 78 VAL A CA 1
ATOM 637 C C . VAL A 1 78 ? 20.174 -27.434 -21.446 1.00 84.75 78 VAL A C 1
ATOM 639 O O . VAL A 1 78 ? 19.827 -28.611 -21.446 1.00 84.75 78 VAL A O 1
ATOM 642 N N . ALA A 1 79 ? 20.836 -26.872 -22.463 1.00 62.59 79 ALA A N 1
ATOM 643 C CA . ALA A 1 79 ? 21.497 -27.606 -23.544 1.00 62.59 79 ALA A CA 1
ATOM 644 C C . ALA A 1 79 ? 22.891 -28.081 -23.115 1.00 62.59 79 ALA A C 1
ATOM 646 O O . ALA A 1 79 ? 23.278 -29.186 -23.551 1.00 62.59 79 ALA A O 1
#

Secondary structure (DSSP, 8-state):
---------HHHHHHHHT-TTS-HHHHHHHHHHHHHHHHHHHHHHHHHTTT----HHHHHHHHHHHHHHHHHHHHHHH-

Sequence (79 aa):
MPNITLSLPKDLKSNMDKLPEVNWSEITREFLSEKVKRLVLLKKLDKMLENSELTEKDCIRMGREAKKSMHDKFLKKVA

Solvent-accessible surface area (backbone atoms only — not comparable to full-atom values): 4885 Å² total; per-residue (Å²): 130,93,84,86,87,80,92,70,61,69,68,57,51,56,56,52,66,75,42,77,88,58,62,62,69,57,57,49,51,54,53,49,52,53,51,49,54,51,52,54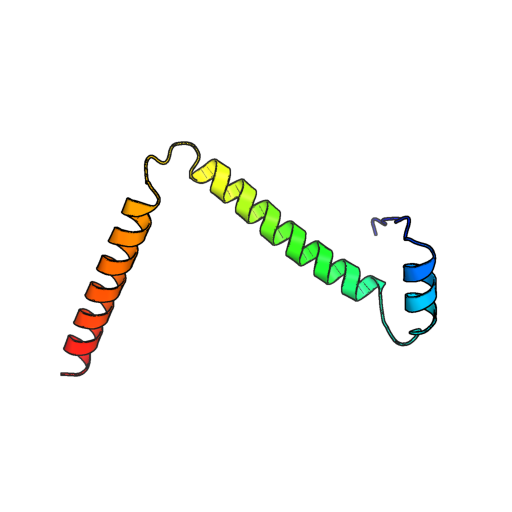,49,50,57,50,48,52,62,74,46,71,83,60,84,78,45,72,67,52,54,54,51,52,52,52,51,52,52,50,54,52,50,55,55,49,50,70,72,76,109

Mean predicted aligned error: 6.41 Å

pLDDT: mean 94.89, std 5.2, range [62.59, 98.25]